Protein AF-A0A967GF63-F1 (afdb_monomer)

Foldseek 3Di:
DVLVVLVVVCQVPVPPVVSCVVNVHDCCPSPPCNVCVVVVCCCVPPVVVPVVD

Structure (mmCIF, N/CA/C/O backbone):
data_AF-A0A967GF63-F1
#
_entry.id   AF-A0A967GF63-F1
#
loop_
_atom_site.group_PDB
_atom_site.id
_atom_site.type_symbol
_atom_site.label_atom_id
_atom_site.label_alt_id
_atom_site.la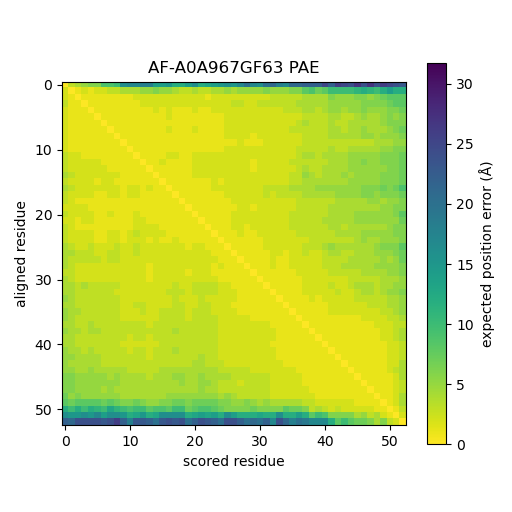bel_comp_id
_atom_site.label_asym_id
_atom_site.label_entity_id
_atom_site.label_seq_id
_atom_site.pdbx_PDB_ins_code
_atom_site.Cartn_x
_atom_site.Cartn_y
_atom_site.Cartn_z
_atom_site.occupancy
_atom_site.B_iso_or_equiv
_atom_site.auth_seq_id
_atom_site.auth_comp_id
_atom_site.auth_asym_id
_atom_site.auth_atom_id
_atom_site.pdbx_PDB_model_num
ATOM 1 N N . MET A 1 1 ? 7.638 13.802 -15.831 1.00 72.06 1 MET A N 1
ATOM 2 C CA . MET A 1 1 ? 6.285 13.204 -15.820 1.00 72.06 1 MET A CA 1
ATOM 3 C C . MET A 1 1 ? 6.361 11.679 -15.750 1.00 72.06 1 MET A C 1
ATOM 5 O O . MET A 1 1 ? 5.699 11.142 -14.884 1.00 72.06 1 MET A O 1
ATOM 9 N N . ALA A 1 2 ? 7.278 11.021 -16.481 1.00 92.00 2 ALA A N 1
ATOM 10 C CA . ALA A 1 2 ? 7.464 9.556 -16.489 1.00 92.00 2 ALA A CA 1
ATOM 11 C C . ALA A 1 2 ? 7.421 8.831 -15.124 1.00 92.00 2 ALA A C 1
ATOM 13 O O . ALA A 1 2 ? 6.824 7.770 -15.029 1.00 92.00 2 ALA A O 1
ATOM 14 N N . TYR A 1 3 ? 8.011 9.395 -14.064 1.00 96.31 3 TYR A N 1
ATOM 15 C CA . TYR A 1 3 ? 7.954 8.790 -12.724 1.00 96.31 3 TYR A CA 1
ATOM 16 C C . TYR A 1 3 ? 6.521 8.689 -12.168 1.00 96.31 3 TYR A C 1
ATOM 18 O O . TYR A 1 3 ? 6.146 7.670 -11.601 1.00 96.31 3 TYR A O 1
ATOM 26 N N . VAL A 1 4 ? 5.708 9.735 -12.355 1.00 97.44 4 VAL A N 1
ATOM 27 C CA . VAL A 1 4 ? 4.301 9.741 -11.919 1.00 97.44 4 VAL A CA 1
ATOM 28 C C . VAL A 1 4 ? 3.490 8.764 -12.763 1.00 97.44 4 VAL A C 1
ATOM 30 O O . VAL A 1 4 ? 2.717 7.991 -12.216 1.00 97.44 4 VAL A O 1
ATOM 33 N N . ASP A 1 5 ? 3.726 8.728 -14.075 1.00 98.19 5 ASP A N 1
ATOM 34 C CA . ASP A 1 5 ? 3.033 7.797 -14.973 1.00 98.19 5 ASP A CA 1
ATOM 35 C C . ASP A 1 5 ? 3.308 6.327 -14.596 1.00 98.19 5 ASP A C 1
ATOM 37 O O . ASP A 1 5 ? 2.422 5.475 -14.676 1.00 98.19 5 ASP A O 1
ATOM 41 N N . GLU A 1 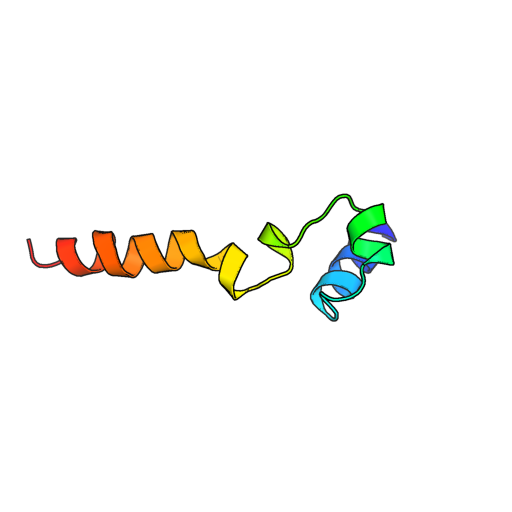6 ? 4.525 6.019 -14.138 1.00 97.88 6 GLU A N 1
ATOM 42 C CA . GLU A 1 6 ? 4.895 4.695 -13.627 1.00 97.88 6 GLU A CA 1
ATOM 43 C C . GLU A 1 6 ? 4.187 4.359 -12.312 1.00 97.88 6 GLU A C 1
ATOM 45 O O . GLU A 1 6 ? 3.717 3.231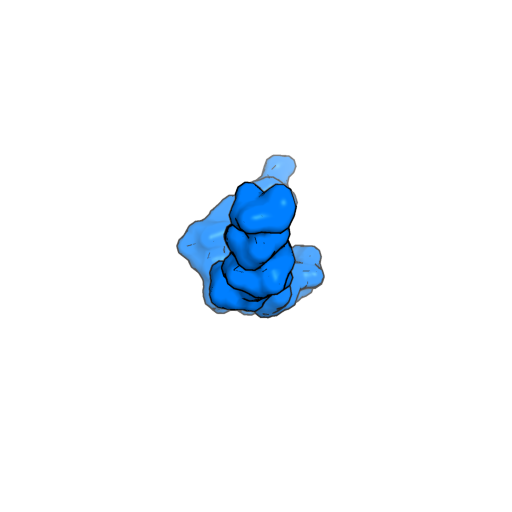 -12.155 1.00 97.88 6 GLU A O 1
ATOM 50 N N . LEU A 1 7 ? 4.043 5.328 -11.403 1.00 97.75 7 LEU A N 1
ATOM 51 C CA . LEU A 1 7 ? 3.269 5.156 -10.171 1.00 97.75 7 LEU A CA 1
ATOM 52 C C . LEU A 1 7 ? 1.788 4.896 -10.462 1.00 97.75 7 LEU A C 1
ATOM 54 O O . LEU A 1 7 ? 1.225 3.952 -9.916 1.00 97.75 7 LEU A O 1
ATOM 58 N N . GLU A 1 8 ? 1.174 5.677 -11.351 1.00 98.00 8 GLU A N 1
ATOM 59 C CA . GLU A 1 8 ? -0.226 5.490 -11.757 1.00 98.00 8 GLU A CA 1
ATOM 60 C C . GLU A 1 8 ? -0.426 4.139 -12.459 1.00 98.00 8 GLU A C 1
ATOM 62 O O . GLU A 1 8 ? -1.395 3.421 -12.204 1.00 98.00 8 GLU A O 1
ATOM 67 N N . THR A 1 9 ? 0.536 3.728 -13.292 1.00 97.94 9 THR A N 1
ATOM 68 C CA . THR A 1 9 ? 0.517 2.406 -13.936 1.00 97.94 9 THR A CA 1
ATOM 69 C C . THR A 1 9 ? 0.613 1.278 -12.908 1.00 97.94 9 THR A C 1
ATOM 71 O O . THR A 1 9 ? -0.115 0.289 -13.015 1.00 97.94 9 THR A O 1
ATOM 74 N N . LEU A 1 10 ? 1.496 1.406 -11.913 1.00 97.75 10 LEU A N 1
ATOM 75 C CA . LEU A 1 10 ? 1.636 0.418 -10.843 1.00 97.75 10 LEU A CA 1
ATOM 76 C C . LEU A 1 10 ? 0.400 0.391 -9.935 1.00 97.75 10 LEU A C 1
ATOM 78 O O . LEU A 1 10 ? -0.020 -0.684 -9.523 1.00 97.75 10 LEU A O 1
ATOM 82 N N . HIS A 1 11 ? -0.220 1.541 -9.666 1.00 96.75 11 HIS A N 1
ATOM 83 C CA . HIS A 1 11 ? -1.479 1.615 -8.928 1.00 96.75 11 HIS A CA 1
ATOM 84 C C . HIS A 1 11 ? -2.612 0.891 -9.670 1.00 96.75 11 HIS A C 1
ATOM 86 O O . HIS A 1 11 ? -3.330 0.093 -9.069 1.00 96.75 11 HIS A O 1
ATOM 92 N N . GLY A 1 12 ? -2.734 1.111 -10.984 1.00 97.06 12 GLY A N 1
ATOM 93 C CA . GLY A 1 12 ? -3.734 0.445 -11.822 1.00 97.06 12 GLY A CA 1
ATOM 94 C C . GLY A 1 12 ? -3.490 -1.056 -12.019 1.00 97.06 12 GLY A C 1
ATOM 95 O O . GLY A 1 12 ? -4.439 -1.806 -12.246 1.00 97.06 1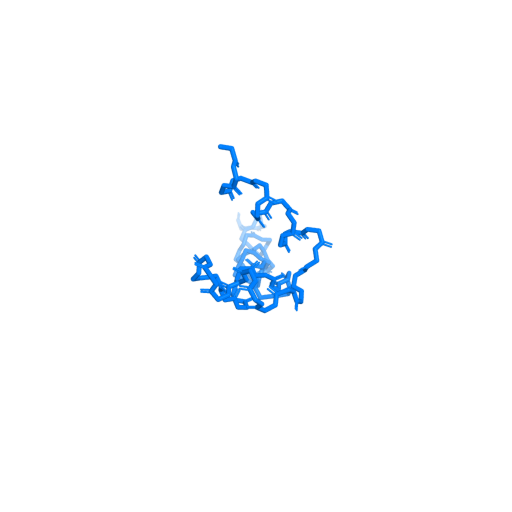2 GLY A O 1
ATOM 96 N N . ASN A 1 13 ? -2.239 -1.518 -11.924 1.00 97.38 13 ASN A N 1
ATOM 97 C CA . ASN A 1 13 ? -1.890 -2.938 -11.938 1.00 97.38 13 ASN A CA 1
ATOM 98 C C . ASN A 1 13 ? -0.774 -3.254 -10.919 1.00 97.38 13 ASN A C 1
ATOM 100 O O . ASN A 1 13 ? 0.407 -3.295 -11.290 1.00 97.38 13 ASN A O 1
ATOM 104 N N . PRO A 1 14 ? -1.144 -3.563 -9.660 1.00 96.75 14 PRO A N 1
ATOM 105 C CA . PRO A 1 14 ? -0.208 -3.840 -8.564 1.00 96.75 14 PRO A CA 1
ATOM 106 C C . PRO A 1 14 ? 0.728 -5.035 -8.797 1.00 96.75 14 PRO A C 1
ATOM 108 O O . PRO A 1 14 ? 1.741 -5.176 -8.115 1.00 96.75 14 PRO A O 1
ATOM 111 N N . HIS A 1 15 ? 0.414 -5.899 -9.768 1.00 96.06 15 HIS A N 1
ATOM 112 C CA . HIS A 1 15 ? 1.213 -7.076 -10.109 1.00 96.06 15 HIS A CA 1
ATOM 113 C C . HIS A 1 15 ? 2.335 -6.786 -11.123 1.00 96.06 15 HIS A C 1
ATOM 115 O O . HIS A 1 15 ? 3.045 -7.709 -11.528 1.00 96.06 15 HIS A O 1
ATOM 121 N N . ARG A 1 16 ? 2.528 -5.523 -11.536 1.00 97.25 16 ARG A N 1
ATOM 122 C CA . ARG A 1 16 ? 3.646 -5.088 -12.394 1.00 97.25 16 ARG A CA 1
ATOM 123 C C . ARG A 1 16 ? 4.971 -5.082 -11.634 1.00 97.25 16 ARG A C 1
ATOM 125 O O . ARG A 1 16 ? 5.499 -4.031 -11.275 1.00 97.25 16 ARG A O 1
ATOM 132 N N . SER A 1 17 ? 5.522 -6.276 -11.414 1.00 95.94 17 SER A N 1
ATOM 133 C CA . SER A 1 17 ? 6.789 -6.478 -10.700 1.00 95.94 17 SER A CA 1
ATOM 134 C C . SER A 1 17 ? 7.966 -5.744 -11.343 1.00 95.94 17 SER A C 1
ATOM 136 O O . SER A 1 17 ? 8.886 -5.337 -10.648 1.00 95.94 17 SER A O 1
ATOM 138 N N . ASP A 1 18 ? 7.931 -5.534 -12.658 1.00 97.44 18 ASP A N 1
ATOM 139 C CA . ASP A 1 18 ? 8.933 -4.766 -13.394 1.00 97.44 18 ASP A CA 1
ATOM 140 C C . ASP A 1 18 ? 8.950 -3.283 -12.994 1.00 97.44 18 ASP A C 1
ATOM 142 O O . ASP A 1 18 ? 10.020 -2.713 -12.775 1.00 97.44 18 ASP A O 1
ATOM 146 N N . ILE A 1 19 ? 7.774 -2.669 -12.837 1.00 97.88 19 ILE A N 1
ATOM 147 C CA . ILE A 1 19 ? 7.652 -1.282 -12.375 1.00 97.88 19 ILE A CA 1
ATOM 148 C C . ILE A 1 19 ? 7.929 -1.205 -10.873 1.00 97.88 19 ILE A C 1
ATOM 150 O O . ILE A 1 19 ? 8.681 -0.337 -10.437 1.00 97.88 19 ILE A O 1
ATOM 154 N N . ALA A 1 20 ? 7.385 -2.137 -10.087 1.00 97.62 20 ALA A N 1
ATOM 155 C CA . ALA A 1 20 ? 7.603 -2.199 -8.645 1.00 97.62 20 ALA A CA 1
ATOM 156 C C . ALA A 1 20 ? 9.102 -2.275 -8.304 1.00 97.62 20 ALA A C 1
ATOM 158 O O . ALA A 1 20 ? 9.602 -1.466 -7.525 1.00 97.62 20 ALA A O 1
ATOM 159 N N . TRP A 1 21 ? 9.854 -3.158 -8.971 1.00 97.69 21 TRP A N 1
ATOM 160 C CA . TRP A 1 21 ? 11.307 -3.251 -8.811 1.00 97.69 21 TRP A CA 1
ATOM 161 C C . TRP A 1 21 ? 12.035 -1.990 -9.253 1.00 97.69 21 TRP A C 1
ATOM 163 O O . TRP A 1 21 ? 12.937 -1.538 -8.553 1.00 97.69 21 TRP A O 1
ATOM 173 N N . LYS A 1 22 ? 11.642 -1.402 -10.38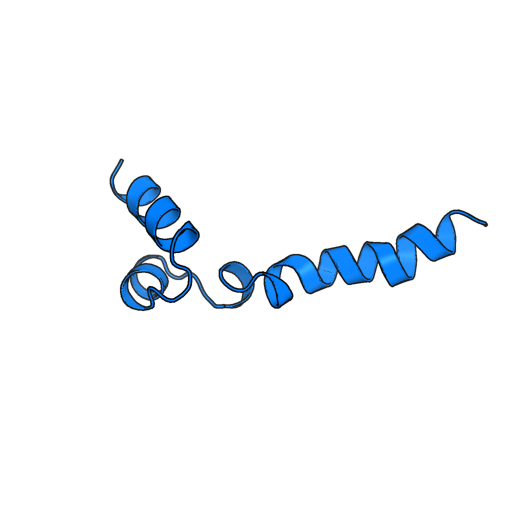9 1.00 97.56 22 LYS A N 1
ATOM 174 C CA . LYS A 1 22 ? 12.238 -0.152 -10.868 1.00 97.56 22 LYS A CA 1
ATOM 175 C C . LYS A 1 22 ? 12.067 0.988 -9.859 1.00 97.56 22 LYS A C 1
ATOM 177 O O . LYS A 1 22 ? 12.989 1.780 -9.683 1.00 97.56 22 LYS A O 1
ATOM 182 N N . LEU A 1 23 ? 10.899 1.075 -9.226 1.00 97.00 23 LEU A N 1
ATOM 183 C CA . LEU A 1 23 ? 10.557 2.131 -8.273 1.00 97.00 23 LEU A CA 1
ATOM 184 C C . LEU A 1 23 ? 10.976 1.811 -6.829 1.00 97.00 23 LEU A C 1
ATOM 186 O O . LEU A 1 23 ? 10.884 2.689 -5.976 1.00 97.00 23 LEU A O 1
ATOM 190 N N . GLY A 1 24 ? 11.433 0.586 -6.549 1.00 97.31 24 GLY A N 1
ATOM 191 C CA . GLY A 1 24 ? 11.757 0.135 -5.193 1.00 97.31 24 GLY A CA 1
ATOM 192 C C . GLY A 1 24 ? 10.529 0.006 -4.287 1.00 97.31 24 GLY A C 1
ATOM 193 O O . GLY A 1 24 ? 10.634 0.242 -3.089 1.00 97.31 24 GLY A O 1
ATOM 194 N N . ILE A 1 25 ? 9.369 -0.320 -4.861 1.00 97.38 25 ILE A N 1
ATOM 195 C CA . ILE A 1 25 ? 8.095 -0.473 -4.151 1.00 97.38 25 ILE A CA 1
ATOM 196 C C . ILE A 1 25 ? 7.816 -1.964 -3.962 1.00 97.38 25 ILE A C 1
ATOM 198 O O . ILE A 1 25 ? 7.945 -2.751 -4.901 1.00 97.38 25 ILE A O 1
ATOM 202 N N . ASP A 1 26 ? 7.414 -2.353 -2.758 1.00 96.50 26 ASP A N 1
ATOM 203 C CA . ASP A 1 26 ? 7.139 -3.736 -2.383 1.00 96.50 26 ASP A CA 1
ATOM 204 C C . ASP A 1 26 ? 5.647 -3.988 -2.095 1.00 96.50 26 ASP A C 1
ATOM 206 O O . ASP A 1 26 ? 4.770 -3.148 -2.327 1.00 96.50 26 ASP A O 1
ATOM 210 N N . ALA A 1 27 ? 5.359 -5.204 -1.626 1.00 95.25 27 ALA A N 1
ATOM 211 C CA . ALA A 1 27 ? 4.009 -5.653 -1.326 1.00 95.25 27 ALA A CA 1
ATOM 212 C C . ALA A 1 27 ? 3.361 -4.895 -0.161 1.00 95.25 27 ALA A C 1
ATOM 214 O O . ALA A 1 27 ? 2.132 -4.850 -0.114 1.00 95.25 27 ALA A O 1
ATOM 215 N N . ASP A 1 28 ? 4.138 -4.267 0.727 1.00 94.9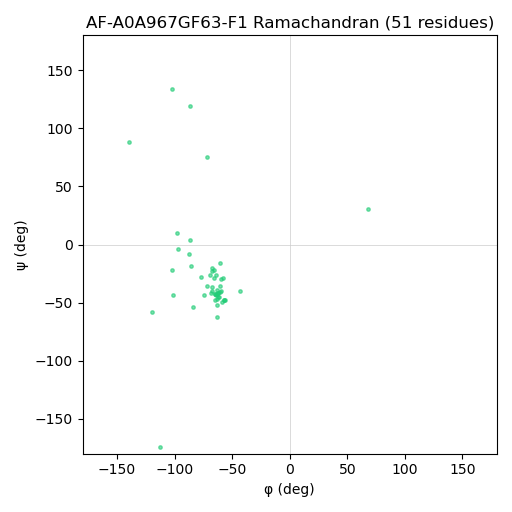4 28 ASP A N 1
ATOM 216 C CA . ASP A 1 28 ? 3.585 -3.520 1.858 1.00 94.94 28 ASP A CA 1
ATOM 217 C C . ASP A 1 28 ? 2.825 -2.274 1.380 1.00 94.94 28 ASP A C 1
ATOM 219 O O . ASP A 1 28 ? 1.911 -1.798 2.051 1.00 94.94 28 ASP A O 1
ATOM 223 N N . VAL A 1 29 ? 3.139 -1.791 0.171 1.00 94.88 29 VAL A N 1
ATOM 224 C CA . VAL A 1 29 ? 2.444 -0.680 -0.490 1.00 94.88 29 VAL A CA 1
ATOM 225 C C . VAL A 1 29 ? 1.459 -1.164 -1.561 1.00 94.88 29 VAL A C 1
ATOM 227 O O . VAL A 1 29 ? 0.342 -0.641 -1.666 1.00 94.88 29 VAL A O 1
ATOM 230 N N . THR A 1 30 ? 1.836 -2.143 -2.390 1.00 95.81 30 THR A N 1
ATOM 231 C CA . THR A 1 30 ? 0.997 -2.557 -3.532 1.00 95.81 30 THR A CA 1
ATOM 232 C C . THR A 1 30 ? -0.186 -3.437 -3.123 1.00 95.81 30 THR A C 1
ATOM 234 O O . THR A 1 30 ? -1.232 -3.380 -3.774 1.00 95.81 30 THR A O 1
ATOM 237 N N . ASN A 1 31 ? -0.074 -4.199 -2.030 1.00 95.88 31 ASN A N 1
ATOM 238 C CA . ASN A 1 31 ? -1.152 -5.040 -1.518 1.00 95.88 31 ASN A CA 1
ATOM 239 C C . ASN A 1 31 ? -2.069 -4.247 -0.573 1.00 95.88 31 ASN A C 1
ATOM 241 O O . ASN A 1 31 ? -1.641 -3.765 0.474 1.00 95.88 31 ASN A O 1
ATOM 245 N N . GLU A 1 32 ? -3.352 -4.142 -0.923 1.00 93.75 32 GLU A N 1
ATOM 246 C CA . GLU A 1 32 ? -4.347 -3.432 -0.115 1.00 93.75 32 GLU A CA 1
ATOM 247 C C . GLU A 1 32 ? -4.528 -4.026 1.284 1.00 93.75 32 GLU A C 1
ATOM 249 O O . GLU A 1 32 ? -4.617 -3.289 2.269 1.00 93.75 32 GLU A O 1
ATOM 254 N N . ASP A 1 33 ? -4.535 -5.355 1.382 1.00 95.38 33 ASP A N 1
ATOM 255 C CA . ASP A 1 33 ? -4.724 -6.044 2.654 1.00 95.38 33 ASP A CA 1
ATOM 256 C C . ASP A 1 33 ? -3.566 -5.796 3.613 1.00 95.38 33 ASP A C 1
ATOM 258 O O . ASP A 1 33 ? -3.785 -5.777 4.824 1.00 95.38 33 ASP A O 1
ATOM 262 N N . VAL A 1 34 ? -2.366 -5.558 3.075 1.00 96.81 34 VAL A N 1
ATOM 263 C CA . VAL A 1 34 ? -1.168 -5.242 3.856 1.00 96.81 34 VAL A CA 1
ATOM 264 C C . VAL A 1 34 ? -1.117 -3.751 4.181 1.00 96.81 34 VAL A C 1
ATOM 266 O O . VAL A 1 34 ? -1.089 -3.404 5.362 1.00 96.81 34 VAL A O 1
ATOM 269 N N . ARG A 1 35 ? -1.209 -2.857 3.182 1.00 95.88 35 ARG A N 1
ATOM 270 C CA . ARG A 1 35 ? -1.067 -1.401 3.398 1.00 95.88 35 ARG A CA 1
ATOM 271 C C . ARG A 1 35 ? -2.100 -0.832 4.370 1.00 95.88 35 ARG A C 1
ATOM 273 O O . ARG A 1 35 ? -1.846 0.163 5.042 1.00 95.88 35 ARG A O 1
ATOM 280 N N . CYS A 1 36 ? -3.286 -1.440 4.432 1.00 97.06 36 CYS A N 1
ATOM 281 C CA . CYS A 1 36 ? -4.367 -1.006 5.314 1.00 97.06 36 CYS A CA 1
ATOM 282 C C . CYS A 1 36 ? -4.440 -1.800 6.625 1.00 97.06 36 CYS A C 1
ATOM 284 O O . CYS A 1 36 ? -5.266 -1.454 7.472 1.00 97.06 36 CYS A O 1
ATOM 286 N N . ALA A 1 37 ? -3.612 -2.834 6.821 1.00 97.19 37 ALA A N 1
ATOM 287 C CA . ALA A 1 37 ? -3.687 -3.710 7.990 1.00 97.19 37 ALA A CA 1
ATOM 288 C C . ALA A 1 37 ? -3.552 -2.931 9.303 1.00 97.19 37 ALA A C 1
ATOM 290 O O . ALA A 1 37 ? -4.367 -3.100 10.209 1.00 97.19 37 ALA A O 1
ATOM 291 N N . GLU A 1 38 ? -2.555 -2.049 9.404 1.00 97.06 38 GLU A N 1
ATOM 292 C CA . GLU A 1 38 ? -2.298 -1.286 10.628 1.00 97.06 38 GLU A CA 1
ATOM 293 C C . GLU A 1 38 ? -3.438 -0.327 10.963 1.00 97.06 38 GLU A C 1
ATOM 295 O O . GLU A 1 38 ? -3.929 -0.327 12.090 1.00 97.06 38 GLU A O 1
ATOM 300 N N . VAL A 1 39 ? -3.907 0.452 9.984 1.00 97.19 39 VAL A N 1
ATOM 301 C CA . VAL A 1 39 ? -4.997 1.419 10.182 1.00 97.19 39 VAL A CA 1
ATOM 302 C C . VAL A 1 39 ? -6.299 0.702 10.528 1.00 97.19 39 VAL A C 1
ATOM 304 O O . VAL A 1 39 ? -6.996 1.113 11.455 1.00 97.19 39 VAL A O 1
ATOM 307 N N . ARG A 1 40 ? -6.606 -0.403 9.836 1.00 97.75 40 ARG A N 1
ATOM 308 C CA . ARG A 1 40 ? -7.769 -1.247 10.135 1.00 97.75 40 ARG A CA 1
ATOM 309 C C . ARG A 1 40 ? -7.696 -1.777 11.566 1.00 97.75 40 ARG A C 1
ATOM 311 O O . ARG A 1 40 ? -8.632 -1.581 12.336 1.00 97.75 40 ARG A O 1
ATOM 318 N N . ASN A 1 41 ? -6.556 -2.344 11.959 1.00 98.12 41 ASN A N 1
ATOM 319 C CA . ASN A 1 41 ? -6.340 -2.842 13.316 1.00 98.12 41 ASN A CA 1
ATOM 320 C C . ASN A 1 41 ? -6.427 -1.727 14.363 1.00 98.12 41 ASN A C 1
ATOM 322 O O . ASN A 1 41 ? -7.033 -1.923 15.413 1.00 98.12 41 ASN A O 1
ATOM 326 N N . TRP A 1 42 ? -5.857 -0.554 14.097 1.00 98.19 42 TRP A N 1
ATOM 327 C CA . TRP A 1 42 ? -5.937 0.593 14.996 1.00 98.19 42 TRP A CA 1
ATOM 328 C C . TRP A 1 42 ? -7.390 1.037 15.204 1.00 98.19 42 TRP A C 1
ATOM 330 O O . TRP A 1 42 ? -7.820 1.214 16.346 1.00 98.19 42 TRP A O 1
ATOM 340 N N . ILE A 1 43 ? -8.181 1.129 14.132 1.00 97.81 43 ILE A N 1
ATOM 341 C CA . ILE A 1 43 ? -9.603 1.472 14.223 1.00 97.81 43 ILE A CA 1
ATOM 342 C C . ILE A 1 43 ? -10.372 0.404 15.014 1.00 97.81 43 ILE A C 1
ATOM 344 O O . ILE A 1 43 ? -11.067 0.723 15.979 1.00 97.81 43 ILE A O 1
ATOM 348 N N . GLU A 1 44 ? -10.227 -0.864 14.635 1.00 97.88 44 GLU A N 1
ATOM 349 C CA . GLU A 1 44 ? -11.013 -1.977 15.178 1.00 97.88 44 GLU A CA 1
ATOM 350 C C . GLU A 1 44 ? -10.640 -2.342 16.619 1.00 97.88 44 GLU A C 1
ATOM 352 O O . GLU A 1 44 ? -11.501 -2.740 17.404 1.00 97.88 44 GLU A O 1
ATOM 357 N N . ARG A 1 45 ? -9.356 -2.242 16.979 1.00 97.50 45 ARG A N 1
ATOM 358 C CA . ARG A 1 45 ? -8.829 -2.725 18.265 1.00 97.50 45 ARG A CA 1
ATOM 359 C C . ARG A 1 45 ? -8.583 -1.618 19.279 1.00 97.50 45 ARG 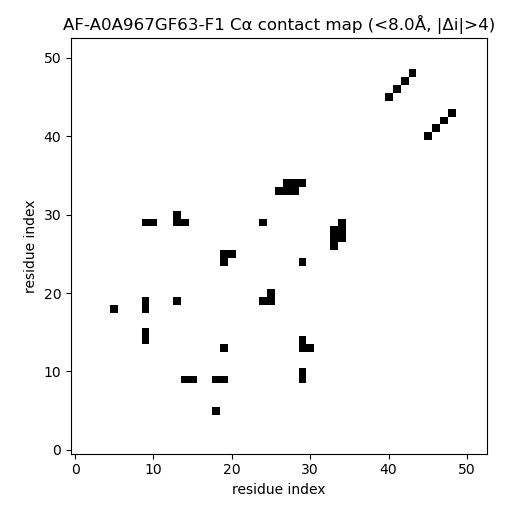A C 1
ATOM 361 O O . ARG A 1 45 ? -8.527 -1.920 20.469 1.00 97.50 45 ARG A O 1
ATOM 368 N N . LEU A 1 46 ? -8.426 -0.369 18.839 1.00 97.12 46 LEU A N 1
ATOM 369 C CA . LEU A 1 46 ? -8.130 0.758 19.725 1.00 97.12 46 LEU A CA 1
ATOM 370 C C . LEU A 1 46 ? -9.211 1.836 19.656 1.00 97.12 46 LEU A C 1
ATOM 372 O O . LEU A 1 46 ? -9.836 2.108 20.679 1.00 97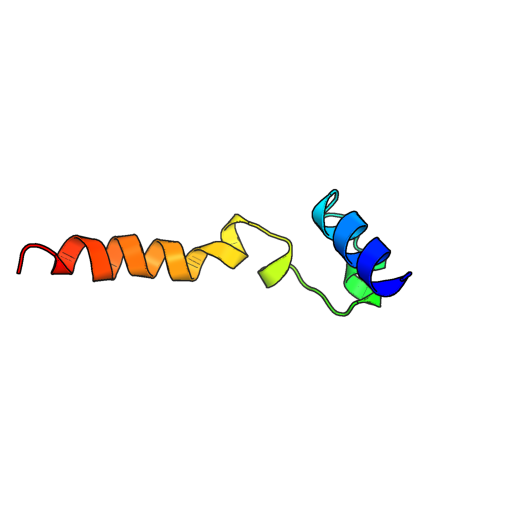.12 46 LEU A O 1
ATOM 376 N N . VAL A 1 47 ? -9.485 2.404 18.477 1.00 97.81 47 VAL A N 1
ATOM 377 C CA . VAL A 1 47 ? -10.424 3.533 18.340 1.00 97.81 47 VAL A CA 1
ATOM 378 C C . VAL A 1 47 ? -11.838 3.134 18.758 1.00 97.81 47 VAL A C 1
ATOM 380 O O . VAL A 1 47 ? -12.336 3.666 19.749 1.00 97.81 47 VAL A O 1
ATOM 383 N N . ILE A 1 48 ? -12.463 2.170 18.072 1.00 97.69 48 ILE A N 1
ATOM 384 C CA . ILE A 1 48 ? -13.848 1.749 18.345 1.00 97.69 48 ILE A CA 1
ATOM 385 C C . ILE A 1 48 ? -14.021 1.291 19.807 1.00 97.69 48 ILE A C 1
ATOM 387 O O . ILE A 1 48 ? -14.937 1.784 20.468 1.00 97.69 48 ILE A O 1
ATOM 391 N N . PRO A 1 49 ? -13.147 0.433 20.375 1.00 97.31 49 PRO A N 1
ATOM 392 C CA . PRO A 1 49 ? -13.273 0.027 21.777 1.00 97.31 49 PRO A CA 1
ATOM 393 C C . PRO A 1 49 ? -13.101 1.168 22.791 1.00 97.31 49 PRO A C 1
ATOM 395 O O . PRO A 1 49 ? -13.613 1.072 23.906 1.00 97.31 49 PRO A O 1
ATOM 398 N N . SER A 1 50 ? -12.372 2.232 22.440 1.00 95.94 50 SER A N 1
ATOM 399 C CA . SER A 1 50 ? -12.138 3.379 23.329 1.00 95.94 50 SER A CA 1
ATOM 400 C C . SER A 1 50 ? -13.239 4.444 23.292 1.00 95.94 50 SER A C 1
ATOM 402 O O . SER A 1 50 ? -13.351 5.207 24.243 1.00 95.94 50 SER A O 1
ATOM 404 N N . MET A 1 51 ? -14.080 4.478 22.251 1.00 93.56 51 MET A N 1
ATOM 405 C CA . MET A 1 51 ? -15.134 5.495 22.083 1.00 93.56 51 MET A CA 1
ATOM 406 C C . MET A 1 51 ? -16.273 5.408 23.111 1.00 93.56 51 MET A C 1
ATOM 408 O O . MET A 1 51 ? -17.003 6.376 23.289 1.00 93.56 51 MET A O 1
ATOM 412 N N . GLY A 1 52 ? -16.450 4.254 23.760 1.00 84.19 52 GLY A N 1
ATOM 413 C CA . GLY A 1 52 ? -17.465 4.039 24.797 1.00 84.19 52 GLY A CA 1
ATOM 414 C C . GLY A 1 52 ? -16.948 4.166 26.234 1.00 84.19 52 GLY A C 1
ATOM 415 O O . GLY A 1 52 ? -17.658 3.749 27.149 1.00 84.19 52 GLY A O 1
ATOM 416 N N . ARG A 1 53 ? -15.712 4.643 26.429 1.00 57.56 53 ARG A N 1
ATOM 417 C CA . ARG A 1 53 ? -15.133 4.915 27.754 1.00 57.56 53 ARG A CA 1
ATOM 418 C C . ARG A 1 53 ? -15.379 6.344 28.211 1.00 57.56 53 ARG A C 1
ATOM 420 O O . ARG A 1 53 ? -15.440 7.238 27.342 1.00 57.56 53 ARG A O 1
#

Radius of gyration: 15.73 Å; Cα contacts (8 Å, |Δi|>4): 25; chains: 1; bounding box: 30×20×44 Å

pLDDT: mean 95.37, std 6.56, range [57.56, 98.19]

Mean predicted aligned error: 3.38 Å

Solvent-accessible surface area (backbone atoms only — not comparable to full-atom values): 3154 Å² total; per-residue (Å²): 109,70,71,58,55,49,51,55,51,35,68,77,37,59,81,43,59,71,55,27,61,74,69,73,53,56,60,62,72,55,33,65,75,52,55,42,40,63,60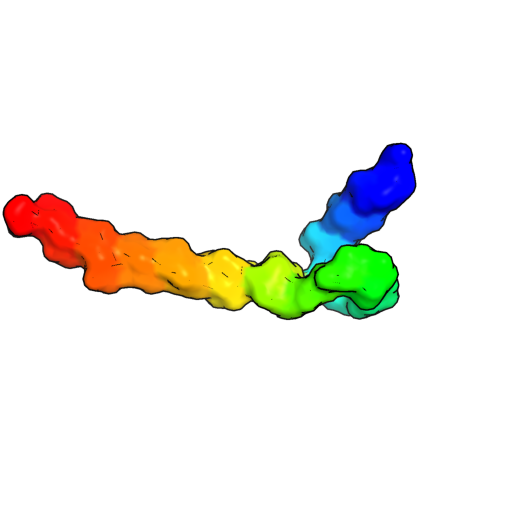,51,46,43,41,68,69,45,49,60,69,52,71,81,109

Sequence (53 aa):
MAYVDELETLHGNPHRSDIAWKLGIDADVTNEDVRCAEVRNWIERLVIPSMGR

Secondary structure (DSSP, 8-state):
-HHHHHHHHHHH-TT-HHHHHHHT--HHHH-HHHHTHHHHHHIIIIIHHHTT-